Protein AF-A0A3M7TJR4-F1 (afdb_monomer_lite)

Radius of gyration: 17.62 Å; chains: 1; bounding box: 38×42×42 Å

Secondary structure (DSSP, 8-state):
-------HHHHHHHHHHHH-GGGHHHHHHHHTSSS--HHHHHHHHHHHH---HHHHHHHHHH----HHHHHHHHHHHHHTT--HHHHHHHHT--HHHHHHHHHHS--

Structure (mmCIF, N/CA/C/O backbone):
data_AF-A0A3M7TJR4-F1
#
_entry.id   AF-A0A3M7TJR4-F1
#
loop_
_atom_site.group_PDB
_atom_site.id
_atom_site.type_symbol
_atom_site.label_atom_id
_atom_site.label_alt_id
_atom_site.label_comp_id
_atom_site.label_asym_id
_atom_site.label_entity_id
_atom_site.label_seq_id
_atom_site.pdbx_PDB_ins_code
_atom_site.Cartn_x
_atom_site.Cartn_y
_atom_site.Cartn_z
_atom_site.occupancy
_atom_site.B_iso_or_equiv
_atom_site.auth_seq_id
_atom_site.auth_comp_id
_atom_site.auth_asym_id
_atom_site.auth_atom_id
_atom_site.pdbx_PDB_model_num
ATOM 1 N N . MET A 1 1 ? -6.042 -31.745 2.253 1.00 33.97 1 MET A N 1
ATOM 2 C CA . MET A 1 1 ? -5.494 -30.611 3.030 1.00 33.97 1 MET A CA 1
ATOM 3 C C . MET A 1 1 ? -6.563 -29.537 3.090 1.00 33.97 1 MET A C 1
ATOM 5 O O . MET A 1 1 ? -6.952 -29.041 2.042 1.00 33.97 1 MET A O 1
ATOM 9 N N . ILE A 1 2 ? -7.107 -29.248 4.271 1.00 39.44 2 ILE A N 1
ATOM 10 C CA . ILE A 1 2 ? -8.132 -28.211 4.428 1.00 39.44 2 ILE A CA 1
ATOM 11 C C . ILE A 1 2 ? -7.405 -26.869 4.299 1.00 39.44 2 ILE A C 1
ATOM 13 O O . ILE A 1 2 ? -6.633 -26.501 5.180 1.00 39.44 2 ILE A O 1
ATOM 17 N N . GLN A 1 3 ? -7.574 -26.170 3.173 1.00 40.41 3 GLN A N 1
ATOM 18 C CA . GLN A 1 3 ? -7.183 -24.765 3.094 1.00 40.41 3 GLN A CA 1
ATOM 19 C C . GLN A 1 3 ? -8.120 -24.005 4.028 1.00 40.41 3 GLN A C 1
ATOM 21 O O . GLN A 1 3 ? -9.272 -23.755 3.688 1.00 40.41 3 GLN A O 1
ATOM 26 N N . SER A 1 4 ? -7.641 -23.680 5.225 1.00 51.94 4 SER A N 1
ATOM 27 C CA . SER A 1 4 ? -8.309 -22.733 6.108 1.00 51.94 4 SER A CA 1
ATOM 28 C C . SER A 1 4 ? -8.299 -21.377 5.412 1.00 51.94 4 SER A C 1
ATOM 30 O O . SER A 1 4 ? -7.327 -20.628 5.496 1.00 51.94 4 SER A O 1
ATOM 32 N N . THR A 1 5 ? -9.349 -21.081 4.652 1.00 65.81 5 THR A N 1
ATOM 33 C CA . THR A 1 5 ? -9.531 -19.789 4.000 1.00 65.81 5 THR A CA 1
ATOM 34 C C . THR A 1 5 ? -9.688 -18.751 5.101 1.00 65.81 5 THR A C 1
ATOM 36 O O . THR A 1 5 ? -10.737 -18.640 5.733 1.00 65.81 5 THR A O 1
ATOM 39 N N . ILE A 1 6 ? -8.605 -18.026 5.383 1.00 74.25 6 ILE A N 1
ATOM 40 C CA . ILE A 1 6 ? -8.595 -16.953 6.373 1.00 74.25 6 ILE A CA 1
ATOM 41 C C . ILE A 1 6 ? -9.673 -15.944 5.972 1.00 74.25 6 ILE A C 1
ATOM 43 O O . ILE A 1 6 ? -9.582 -15.289 4.932 1.00 74.25 6 ILE A O 1
ATOM 47 N N . ASN A 1 7 ? -10.716 -15.825 6.793 1.00 81.88 7 ASN A N 1
ATOM 48 C CA . ASN A 1 7 ? -11.794 -14.879 6.550 1.00 81.88 7 ASN A CA 1
ATOM 49 C C . ASN A 1 7 ? -11.406 -13.511 7.114 1.00 81.88 7 ASN A C 1
ATOM 51 O O . ASN A 1 7 ? -11.778 -13.140 8.229 1.00 81.88 7 ASN A O 1
ATOM 55 N N . TYR A 1 8 ? -10.642 -12.761 6.321 1.00 82.19 8 TYR A N 1
ATOM 56 C CA . TYR A 1 8 ? -10.167 -11.431 6.692 1.00 82.19 8 TYR A CA 1
ATOM 57 C C . TYR A 1 8 ? -11.302 -10.474 7.070 1.00 82.19 8 TYR A C 1
ATOM 59 O O . TYR A 1 8 ? -11.122 -9.680 7.987 1.00 82.19 8 TYR A O 1
ATOM 67 N N . LYS A 1 9 ? -12.484 -10.573 6.440 1.00 85.31 9 LYS A N 1
ATOM 68 C CA . LYS A 1 9 ? -13.634 -9.730 6.810 1.00 85.31 9 LYS A CA 1
ATOM 69 C C . LYS A 1 9 ? -14.028 -9.945 8.263 1.00 85.31 9 LYS A C 1
ATOM 71 O O . LYS A 1 9 ? -14.192 -8.979 8.996 1.00 85.31 9 LYS A O 1
ATOM 76 N N . ARG A 1 10 ? -14.144 -11.208 8.676 1.00 84.88 10 ARG A N 1
ATOM 77 C CA . ARG A 1 10 ? -14.545 -11.563 10.039 1.00 84.88 10 ARG A CA 1
ATOM 78 C C . ARG A 1 10 ? -13.504 -11.112 11.058 1.00 84.88 10 ARG A C 1
ATOM 80 O O . ARG A 1 10 ? -13.855 -10.438 12.012 1.00 84.88 10 ARG A O 1
ATOM 87 N N . ILE A 1 11 ? -12.226 -11.374 10.782 1.00 87.38 11 ILE A N 1
ATOM 88 C CA . ILE A 1 11 ? -11.117 -10.959 11.654 1.00 87.38 11 ILE A CA 1
ATOM 89 C C . ILE A 1 11 ? -11.123 -9.441 11.869 1.00 87.38 11 ILE A C 1
ATOM 91 O O . ILE A 1 11 ? -11.053 -8.976 13.002 1.00 87.38 11 ILE A O 1
ATOM 95 N N . TYR A 1 12 ? -11.216 -8.657 10.793 1.00 87.50 12 TYR A N 1
ATOM 96 C CA . TYR A 1 12 ? -11.196 -7.201 10.907 1.00 87.50 12 TYR A CA 1
ATOM 97 C C . TYR A 1 12 ? -12.475 -6.631 11.526 1.00 87.50 12 TYR A C 1
ATOM 99 O O . TYR A 1 12 ? -12.369 -5.680 12.295 1.00 87.50 12 TYR A O 1
ATOM 107 N N . SER A 1 13 ? -13.651 -7.203 11.248 1.00 86.56 13 SER A N 1
ATOM 108 C CA . SER A 1 13 ? -14.890 -6.814 11.933 1.00 86.56 13 SER A CA 1
ATOM 109 C C . SER A 1 13 ? -14.806 -7.069 13.437 1.00 86.56 13 SER A C 1
ATOM 111 O O . SER A 1 13 ? -15.093 -6.157 14.204 1.00 86.56 13 SER A O 1
ATOM 113 N N . ASP A 1 14 ? -14.327 -8.243 13.861 1.00 87.38 14 ASP A N 1
ATOM 114 C CA . ASP A 1 14 ? -14.179 -8.573 15.285 1.00 87.38 14 ASP A CA 1
ATOM 115 C C . ASP A 1 14 ? -13.190 -7.616 15.976 1.00 87.38 14 ASP A C 1
ATOM 117 O O . ASP A 1 14 ? -13.442 -7.127 17.074 1.00 87.38 14 ASP A O 1
ATOM 121 N N . ILE A 1 15 ? -12.072 -7.283 15.317 1.00 87.69 15 ILE A N 1
ATOM 122 C CA . ILE A 1 15 ? -11.095 -6.310 15.836 1.00 87.69 15 ILE A CA 1
ATOM 123 C C . ILE A 1 15 ? -11.715 -4.914 15.979 1.00 87.69 15 ILE A C 1
ATOM 125 O O . ILE A 1 15 ? -11.465 -4.234 16.977 1.00 87.69 15 ILE A O 1
ATOM 129 N N . LEU A 1 16 ? -12.490 -4.473 14.987 1.00 88.31 16 LEU A N 1
ATOM 130 C CA . LEU A 1 16 ? -13.169 -3.179 15.022 1.00 88.31 16 LEU A CA 1
ATOM 131 C C . LEU A 1 16 ? -14.205 -3.137 16.144 1.00 88.31 16 LEU A C 1
ATOM 133 O O . LEU A 1 16 ? -14.237 -2.162 16.880 1.00 88.31 16 LEU A O 1
ATOM 137 N N . ASP A 1 17 ? -14.987 -4.198 16.322 1.00 87.06 17 ASP A N 1
ATOM 138 C CA . ASP A 1 17 ? -16.026 -4.251 17.352 1.00 87.06 17 ASP A CA 1
ATOM 139 C C . ASP A 1 17 ? -15.449 -4.314 18.771 1.00 87.06 17 ASP A C 1
ATOM 141 O O . ASP A 1 17 ? -16.001 -3.703 19.684 1.00 87.06 17 ASP A O 1
ATOM 145 N N . LEU A 1 18 ? -14.319 -5.002 18.961 1.00 86.56 18 LEU A N 1
ATOM 146 C CA . LEU A 1 18 ? -13.717 -5.190 20.283 1.00 86.56 18 LEU A CA 1
ATOM 147 C C . LEU A 1 18 ? -12.768 -4.064 20.705 1.00 86.56 18 LEU A C 1
ATOM 149 O O . LEU A 1 18 ? -12.646 -3.797 21.899 1.00 86.56 18 LEU A O 1
ATOM 153 N N . LYS A 1 19 ? -12.033 -3.454 19.766 1.00 83.69 19 LYS A N 1
ATOM 154 C CA . LYS A 1 19 ? -10.935 -2.527 20.099 1.00 83.69 19 LYS A CA 1
ATOM 155 C C . LYS A 1 19 ? -11.061 -1.131 19.508 1.00 83.69 19 LYS A C 1
ATOM 157 O O . LYS A 1 19 ? -10.520 -0.208 20.107 1.00 83.69 19 LYS A O 1
ATOM 162 N N . TYR A 1 20 ? -11.701 -0.980 18.348 1.00 84.75 20 TYR A N 1
ATOM 163 C CA . TYR A 1 20 ? -11.723 0.289 17.609 1.00 84.75 20 TYR A CA 1
ATOM 164 C C . TYR A 1 20 ? -13.098 0.584 16.985 1.00 84.75 20 TYR A C 1
ATOM 166 O O . TYR A 1 20 ? -13.187 0.774 15.760 1.00 84.75 20 TYR A O 1
ATOM 174 N N . PRO A 1 21 ? -14.185 0.607 17.781 1.00 84.38 21 PRO A N 1
ATOM 175 C CA . PRO A 1 21 ? -15.537 0.801 17.260 1.00 84.38 21 PRO A CA 1
ATOM 176 C C . PRO A 1 21 ? -15.685 2.148 16.538 1.00 84.38 21 PRO A C 1
ATOM 178 O O . PRO A 1 21 ? -16.430 2.254 15.563 1.00 84.38 21 PRO A O 1
ATOM 181 N N . GLU A 1 22 ? -14.905 3.158 16.928 1.00 83.81 22 GLU A N 1
ATOM 182 C CA . GLU A 1 22 ? -14.864 4.476 16.295 1.00 83.81 22 GLU A CA 1
ATOM 183 C C . GLU A 1 22 ? -14.339 4.445 14.849 1.00 83.81 22 GLU A C 1
ATOM 185 O O . GLU A 1 22 ? -14.697 5.290 14.029 1.00 83.81 22 GLU A O 1
ATOM 190 N N . LYS A 1 23 ? -13.528 3.442 14.489 1.00 81.56 23 LYS A N 1
ATOM 191 C CA . LYS A 1 23 ? -12.955 3.288 13.138 1.00 81.56 23 LYS A CA 1
ATOM 192 C C . LYS A 1 23 ? -13.807 2.414 12.225 1.00 81.56 23 LYS A C 1
ATOM 194 O O . LYS A 1 23 ? -13.497 2.285 11.034 1.00 81.56 23 LYS A O 1
ATOM 199 N N . LYS A 1 24 ? -14.884 1.831 12.760 1.00 82.56 24 LYS A N 1
ATOM 200 C CA . LYS A 1 24 ? -15.752 0.886 12.053 1.00 82.56 24 LYS A CA 1
ATOM 201 C C . LYS A 1 24 ? -16.346 1.506 10.794 1.00 82.56 24 LYS A C 1
ATOM 203 O O . LYS A 1 24 ? -16.184 0.945 9.714 1.00 82.56 24 LYS A O 1
ATOM 208 N N . GLN A 1 25 ? -16.900 2.714 10.903 1.00 82.06 25 GLN A N 1
ATOM 209 C CA . GLN A 1 25 ? -17.498 3.433 9.771 1.00 82.06 25 GLN A CA 1
ATOM 210 C C . GLN A 1 25 ? -16.500 3.657 8.622 1.00 82.06 25 GLN A C 1
ATOM 212 O O . GLN A 1 25 ? -16.828 3.452 7.455 1.00 82.06 25 GLN A O 1
ATOM 217 N N . VAL A 1 26 ? -15.251 4.004 8.946 1.00 81.81 26 VAL A N 1
ATOM 218 C CA . VAL A 1 26 ? -14.202 4.291 7.951 1.00 81.81 26 VAL A CA 1
ATOM 219 C C . VAL A 1 26 ? -13.693 3.013 7.269 1.00 81.81 26 VAL A C 1
ATOM 221 O O . VAL A 1 26 ? -13.266 3.044 6.112 1.00 81.81 26 VAL A O 1
ATOM 224 N N . CYS A 1 27 ? -13.730 1.879 7.971 1.00 85.00 27 CYS A N 1
ATOM 225 C CA . CYS A 1 27 ? -13.291 0.578 7.462 1.00 85.00 27 CYS A CA 1
ATOM 226 C C . CYS A 1 27 ? -14.417 -0.206 6.764 1.00 85.00 27 CYS A C 1
ATOM 228 O O . CYS A 1 27 ? -14.133 -1.076 5.937 1.00 85.00 27 CYS A O 1
ATOM 230 N N . GLN A 1 28 ? -15.682 0.139 7.031 1.00 84.38 28 GLN A N 1
ATOM 231 C CA . GLN A 1 28 ? -16.876 -0.506 6.475 1.00 84.38 28 GLN A CA 1
ATOM 232 C C . GLN A 1 28 ? -16.878 -0.509 4.940 1.00 84.38 28 GLN A C 1
ATOM 234 O O . GLN A 1 28 ? -17.245 -1.503 4.320 1.00 84.38 28 GLN A O 1
ATOM 239 N N . ILE A 1 29 ? -16.401 0.580 4.325 1.00 84.75 29 ILE A N 1
ATOM 240 C CA . ILE A 1 29 ? -16.317 0.734 2.864 1.00 84.75 29 ILE A CA 1
ATOM 241 C C . ILE A 1 29 ? -15.444 -0.367 2.244 1.00 84.75 29 ILE A C 1
ATOM 243 O O . ILE A 1 29 ? -15.758 -0.891 1.177 1.00 84.75 29 ILE A O 1
ATOM 247 N N . ILE A 1 30 ? -14.353 -0.739 2.920 1.00 84.50 30 ILE A N 1
ATOM 248 C CA . ILE A 1 30 ? -13.430 -1.773 2.445 1.00 84.50 30 ILE A CA 1
ATOM 249 C C . ILE A 1 30 ? -13.984 -3.164 2.780 1.00 84.50 30 ILE A C 1
ATOM 251 O O . ILE A 1 30 ? -13.953 -4.055 1.935 1.00 84.50 30 ILE A O 1
ATOM 255 N N . LEU A 1 31 ? -14.557 -3.341 3.975 1.00 85.25 31 LEU A N 1
ATOM 256 C CA . LEU A 1 31 ? -15.144 -4.611 4.424 1.00 85.25 31 LEU A CA 1
ATOM 257 C C . LEU A 1 31 ? -16.365 -5.053 3.606 1.00 85.25 31 LEU A C 1
ATOM 259 O O . LEU A 1 31 ? -16.591 -6.255 3.457 1.00 85.25 31 LEU A O 1
ATOM 263 N N . ASN A 1 32 ? -17.112 -4.106 3.037 1.00 85.69 32 ASN A N 1
ATOM 264 C CA . ASN A 1 32 ? -18.278 -4.386 2.198 1.00 85.69 32 ASN A CA 1
ATOM 265 C C . ASN A 1 32 ? -17.923 -4.855 0.777 1.00 85.69 32 ASN A C 1
ATOM 267 O O . ASN A 1 32 ? -18.807 -5.336 0.070 1.00 85.69 32 ASN A O 1
ATOM 271 N N . LYS A 1 33 ? -16.657 -4.768 0.342 1.00 82.94 33 LYS A N 1
ATOM 272 C CA . LYS A 1 33 ? -16.241 -5.290 -0.972 1.00 82.94 33 LYS A CA 1
ATOM 273 C C . LYS A 1 33 ? -16.474 -6.791 -1.048 1.00 82.94 33 LYS A C 1
ATOM 275 O O . LYS A 1 33 ? -16.211 -7.498 -0.081 1.00 82.94 33 LYS A O 1
ATOM 280 N N . GLU A 1 34 ? -16.918 -7.306 -2.191 1.00 78.25 34 GLU A N 1
ATOM 281 C CA . GLU A 1 34 ? -17.244 -8.730 -2.361 1.00 78.25 34 GLU A CA 1
ATOM 282 C C . GLU A 1 34 ? -16.056 -9.641 -1.998 1.00 78.25 34 GLU A C 1
ATOM 284 O O . GLU A 1 34 ? -16.193 -10.560 -1.184 1.00 78.25 34 GLU A O 1
ATOM 289 N N . LYS A 1 35 ? -14.860 -9.288 -2.484 1.00 76.62 35 LYS A N 1
ATOM 290 C CA . LYS A 1 35 ? -13.578 -9.912 -2.137 1.00 76.62 35 LYS A CA 1
ATOM 291 C C . LYS A 1 35 ? -12.610 -8.858 -1.611 1.00 76.62 35 LYS A C 1
ATOM 293 O O . LYS A 1 35 ? -12.493 -7.783 -2.190 1.00 76.62 35 LYS A O 1
ATOM 298 N N . LEU A 1 36 ? -11.898 -9.194 -0.537 1.00 80.38 36 LEU A N 1
ATOM 299 C CA . LEU A 1 36 ? -10.786 -8.387 -0.042 1.00 80.38 36 LEU A CA 1
ATOM 300 C C . LEU A 1 36 ? -9.515 -8.792 -0.785 1.00 80.38 36 LEU A C 1
ATOM 302 O O . LEU A 1 36 ? -9.083 -9.942 -0.701 1.00 80.38 36 LEU A O 1
ATOM 306 N N . LEU A 1 37 ? -8.920 -7.851 -1.511 1.00 78.25 37 LEU A N 1
ATOM 307 C CA . LEU A 1 37 ? -7.614 -8.037 -2.128 1.00 78.25 37 LEU A CA 1
ATOM 308 C C . LEU A 1 37 ? -6.503 -7.777 -1.105 1.00 78.25 37 LEU A C 1
ATOM 310 O O . LEU A 1 37 ? -6.711 -7.149 -0.068 1.00 78.25 37 LEU A O 1
ATOM 314 N N . ALA A 1 38 ? -5.279 -8.196 -1.425 1.00 73.44 38 ALA A N 1
ATOM 315 C CA . ALA A 1 38 ? -4.117 -7.922 -0.577 1.00 73.44 38 ALA A CA 1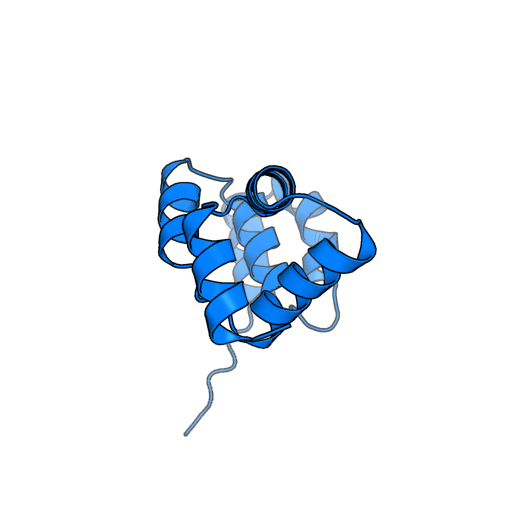
ATOM 316 C C . ALA A 1 38 ? -3.949 -6.417 -0.279 1.00 73.44 38 ALA A C 1
ATOM 318 O O . ALA A 1 38 ? -3.602 -6.044 0.838 1.00 73.44 38 ALA A O 1
ATOM 319 N N . MET A 1 39 ? -4.256 -5.547 -1.250 1.00 72.06 39 MET A N 1
ATOM 320 C CA . MET A 1 39 ? -4.242 -4.093 -1.051 1.00 72.06 39 MET A CA 1
ATOM 321 C C . MET A 1 39 ? -5.309 -3.625 -0.054 1.00 72.06 39 MET A C 1
ATOM 323 O O . MET A 1 39 ? -5.008 -2.794 0.798 1.00 72.06 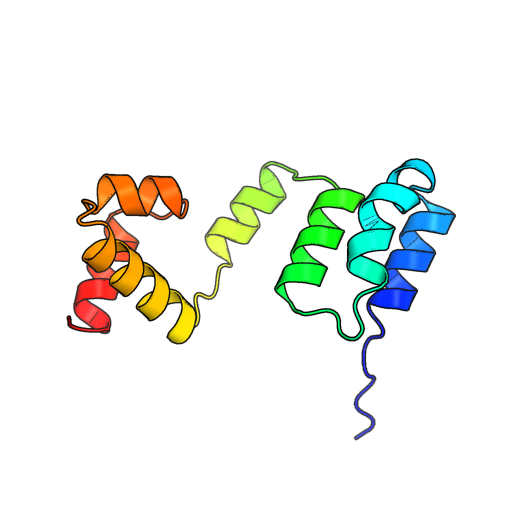39 MET A O 1
ATOM 327 N N . ASP A 1 40 ? -6.512 -4.205 -0.098 1.00 80.25 40 ASP A N 1
ATOM 328 C CA . ASP A 1 40 ? -7.596 -3.893 0.841 1.00 80.25 40 ASP A CA 1
ATOM 329 C C . ASP A 1 40 ? -7.230 -4.292 2.275 1.00 80.25 40 ASP A C 1
ATOM 331 O O . ASP A 1 40 ? -7.490 -3.547 3.216 1.00 80.25 40 ASP A O 1
ATOM 335 N N . ILE A 1 41 ? -6.571 -5.443 2.441 1.00 80.69 41 ILE A N 1
ATOM 336 C CA . ILE A 1 41 ? -6.074 -5.935 3.735 1.00 80.69 41 ILE A CA 1
ATOM 337 C C . ILE A 1 41 ? -5.004 -4.993 4.295 1.00 80.69 41 ILE A C 1
ATOM 339 O O . ILE A 1 41 ? -5.056 -4.619 5.466 1.00 80.69 41 ILE A O 1
ATOM 343 N N . ILE A 1 42 ? -4.043 -4.579 3.463 1.00 79.69 42 ILE A N 1
ATOM 344 C CA . ILE A 1 42 ? -2.990 -3.634 3.863 1.00 79.69 42 ILE A CA 1
ATOM 345 C C . ILE A 1 42 ? -3.605 -2.298 4.284 1.00 79.69 42 ILE A C 1
ATOM 347 O O . ILE A 1 42 ? -3.196 -1.715 5.291 1.00 79.69 42 ILE A O 1
ATOM 351 N N . GLU A 1 43 ? -4.597 -1.818 3.536 1.00 82.44 43 GLU A N 1
ATOM 352 C CA . GLU A 1 43 ? -5.262 -0.561 3.844 1.00 82.44 43 GLU A CA 1
ATOM 353 C C . GLU A 1 43 ? -6.109 -0.644 5.119 1.00 82.44 43 GLU A C 1
ATOM 355 O O . GLU A 1 43 ? -6.031 0.266 5.945 1.00 82.44 43 GLU A O 1
ATOM 360 N N . LEU A 1 44 ? -6.831 -1.748 5.342 1.00 85.44 44 LEU A N 1
ATOM 361 C CA . LEU A 1 44 ? -7.541 -2.016 6.598 1.00 85.44 44 LEU A CA 1
ATOM 362 C C . LEU A 1 44 ? -6.585 -2.024 7.789 1.00 85.44 44 LEU A C 1
ATOM 364 O O . LEU A 1 44 ? -6.821 -1.312 8.763 1.00 85.44 44 LEU A O 1
ATOM 368 N N . ASN A 1 45 ? -5.470 -2.752 7.691 1.00 84.00 45 ASN A N 1
ATOM 369 C CA . ASN A 1 45 ? -4.445 -2.777 8.735 1.00 84.00 45 ASN A CA 1
ATOM 370 C C . ASN A 1 45 ? -3.958 -1.364 9.074 1.00 84.00 45 ASN A C 1
ATOM 372 O O . ASN A 1 45 ? -3.902 -0.969 10.236 1.00 84.00 45 ASN A O 1
ATOM 376 N N . LYS A 1 46 ? -3.665 -0.574 8.040 1.00 82.94 46 LYS A N 1
ATOM 377 C CA . LYS A 1 46 ? -3.198 0.801 8.186 1.00 82.94 46 LYS A CA 1
ATOM 378 C C . LYS A 1 46 ? -4.251 1.727 8.805 1.00 82.94 46 LYS A C 1
ATOM 380 O O . LYS A 1 46 ? -3.890 2.589 9.601 1.00 82.94 46 LYS A O 1
ATOM 385 N N . ARG A 1 47 ? -5.530 1.589 8.446 1.00 83.12 47 ARG A N 1
ATOM 386 C CA . ARG A 1 47 ? -6.615 2.407 9.018 1.00 83.12 47 ARG A CA 1
ATOM 387 C C . ARG A 1 47 ? -6.893 2.037 10.476 1.00 83.12 47 ARG A C 1
ATOM 389 O O . ARG A 1 47 ? -7.074 2.928 11.300 1.00 83.12 47 ARG A O 1
ATOM 396 N N . ILE A 1 48 ? -6.877 0.746 10.804 1.00 84.06 48 ILE A N 1
ATOM 397 C CA . ILE A 1 48 ? -7.212 0.234 12.140 1.00 84.06 48 ILE A CA 1
ATOM 398 C C . ILE A 1 48 ? -6.079 0.497 13.132 1.00 84.06 48 ILE A C 1
ATOM 400 O O . ILE A 1 48 ? -6.307 1.106 14.176 1.00 84.06 48 ILE A O 1
ATOM 404 N N . PHE A 1 49 ? -4.852 0.105 12.794 1.00 82.44 49 PHE A N 1
ATOM 405 C CA . PHE A 1 49 ? -3.709 0.170 13.710 1.00 82.44 49 PHE A CA 1
ATOM 406 C C . PHE A 1 49 ? -2.862 1.436 13.544 1.00 82.44 49 PHE A C 1
ATOM 408 O O . PHE A 1 49 ? -1.971 1.695 14.348 1.00 82.44 49 PHE A O 1
ATOM 415 N N . GLY A 1 50 ? -3.154 2.251 12.527 1.00 73.19 50 GLY A N 1
ATOM 416 C CA . GLY A 1 50 ? -2.300 3.368 12.146 1.00 73.19 50 GLY A CA 1
ATOM 417 C C . GLY A 1 50 ? -1.030 2.895 11.438 1.00 73.19 50 GLY A C 1
ATOM 418 O O . GLY A 1 50 ? -0.805 1.706 11.208 1.0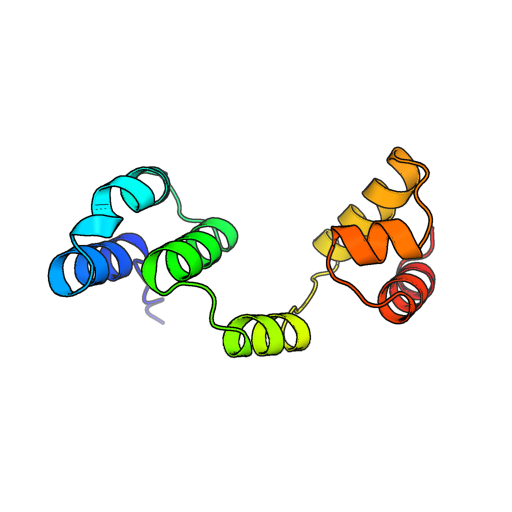0 73.19 50 GLY A O 1
ATOM 419 N N . ILE A 1 51 ? -0.186 3.851 11.059 1.00 62.97 51 ILE A N 1
ATOM 420 C CA . ILE A 1 51 ? 1.158 3.556 10.573 1.00 62.97 51 ILE A CA 1
ATOM 421 C C . ILE A 1 51 ? 2.129 3.906 11.697 1.00 62.97 51 ILE A C 1
ATOM 423 O O . ILE A 1 51 ? 2.348 5.088 11.944 1.00 62.97 51 ILE A O 1
ATOM 427 N N . SER A 1 52 ? 2.729 2.919 12.360 1.00 57.56 52 SER A N 1
ATOM 428 C CA . SER A 1 52 ? 3.949 3.189 13.124 1.00 57.56 52 SER A CA 1
ATOM 429 C C . SER A 1 52 ? 5.103 3.414 12.141 1.00 57.56 52 SER A C 1
ATOM 431 O O . SER A 1 52 ? 5.163 2.770 11.087 1.00 57.56 52 SER A O 1
ATOM 433 N N . ASP A 1 53 ? 6.022 4.333 12.443 1.00 53.41 53 ASP A N 1
ATOM 434 C CA . ASP A 1 53 ? 7.229 4.528 11.624 1.00 53.41 53 ASP A CA 1
ATOM 435 C C . ASP A 1 53 ? 8.028 3.222 11.478 1.00 53.41 53 ASP A C 1
ATOM 437 O O . ASP A 1 53 ? 8.574 2.936 10.407 1.00 53.41 53 ASP A O 1
ATOM 441 N N . ASP A 1 54 ? 7.966 2.353 12.489 1.00 50.94 54 ASP A N 1
ATOM 442 C CA . ASP A 1 54 ? 8.489 0.990 12.437 1.00 50.94 54 ASP A CA 1
ATOM 443 C C . ASP A 1 54 ? 7.771 0.116 11.406 1.00 50.94 54 ASP A C 1
ATOM 445 O O . ASP A 1 54 ? 8.425 -0.564 10.623 1.00 50.94 54 ASP A O 1
ATOM 449 N N . ALA A 1 55 ? 6.440 0.173 11.297 1.00 53.81 55 ALA A N 1
ATOM 450 C CA . ALA A 1 55 ? 5.715 -0.551 10.253 1.00 53.81 55 ALA A CA 1
ATOM 451 C C . ALA A 1 55 ? 5.998 0.006 8.845 1.00 53.81 55 ALA A C 1
ATOM 453 O O . ALA A 1 55 ? 5.963 -0.761 7.877 1.00 53.81 55 ALA A O 1
ATOM 454 N N . GLN A 1 56 ? 6.312 1.305 8.695 1.00 53.34 56 GLN A N 1
ATOM 455 C CA . GLN A 1 56 ? 6.825 1.830 7.420 1.00 53.34 56 GLN A CA 1
ATOM 456 C C . GLN A 1 56 ? 8.222 1.311 7.116 1.00 53.34 56 GLN A C 1
ATOM 458 O O . GLN A 1 56 ? 8.479 0.951 5.967 1.00 53.34 56 GLN A O 1
ATOM 463 N N . SER A 1 57 ? 9.127 1.305 8.096 1.00 51.38 57 SER A N 1
ATOM 464 C CA . SER A 1 57 ? 10.504 0.845 7.908 1.00 51.38 57 SER A CA 1
ATOM 465 C C . SER A 1 57 ? 10.532 -0.653 7.575 1.00 51.38 57 SER A C 1
ATOM 467 O O . SER A 1 57 ? 11.204 -1.066 6.624 1.00 51.38 57 SER A O 1
ATOM 469 N N . PHE A 1 58 ? 9.690 -1.438 8.252 1.00 48.88 58 PHE A N 1
ATOM 470 C CA . PHE A 1 58 ? 9.515 -2.867 8.028 1.00 48.88 58 PHE A CA 1
ATOM 471 C C . PHE A 1 58 ? 8.882 -3.149 6.660 1.00 48.88 58 PHE A C 1
ATOM 473 O O . PHE A 1 58 ? 9.434 -3.920 5.879 1.00 48.88 58 PHE A O 1
ATOM 480 N N . ASN A 1 59 ? 7.803 -2.450 6.277 1.00 53.12 59 ASN A N 1
ATOM 481 C CA . ASN A 1 59 ? 7.244 -2.587 4.925 1.00 53.12 59 ASN A CA 1
ATOM 482 C C . ASN A 1 59 ? 8.232 -2.150 3.836 1.00 53.12 59 ASN A C 1
ATOM 484 O O . ASN A 1 59 ? 8.310 -2.796 2.798 1.00 53.12 59 ASN A O 1
ATOM 488 N N . ARG A 1 60 ? 9.021 -1.084 4.039 1.00 56.19 60 ARG A N 1
ATOM 489 C CA . ARG A 1 60 ? 10.047 -0.661 3.065 1.00 56.19 60 ARG A CA 1
ATOM 490 C C . ARG A 1 60 ? 11.106 -1.745 2.844 1.00 56.19 60 ARG A C 1
ATOM 492 O O . ARG A 1 60 ? 11.525 -1.923 1.703 1.00 56.19 60 ARG A O 1
ATOM 499 N N . ARG A 1 61 ? 11.504 -2.475 3.895 1.00 50.53 61 ARG A N 1
ATOM 500 C CA . ARG A 1 61 ? 12.435 -3.617 3.806 1.00 50.53 61 ARG A CA 1
ATOM 501 C C . ARG A 1 61 ? 11.798 -4.877 3.209 1.00 50.53 61 ARG A C 1
ATOM 503 O O . ARG A 1 61 ? 12.486 -5.609 2.509 1.00 50.53 61 ARG A O 1
ATOM 510 N N . HIS A 1 62 ? 10.504 -5.106 3.441 1.00 52.78 62 HIS A N 1
ATOM 511 C CA . HIS A 1 62 ? 9.795 -6.338 3.065 1.00 52.78 62 HIS A CA 1
ATOM 512 C C . HIS A 1 62 ? 8.850 -6.195 1.863 1.00 52.78 62 HIS A C 1
ATOM 514 O O . HIS A 1 62 ? 8.081 -7.116 1.584 1.00 52.78 62 HIS A O 1
ATOM 520 N N . LYS A 1 63 ? 8.887 -5.085 1.112 1.00 58.09 63 LYS A N 1
ATOM 521 C CA . LYS A 1 63 ? 8.200 -5.014 -0.184 1.00 58.09 63 LYS A CA 1
ATOM 522 C C . LYS A 1 63 ? 8.870 -5.990 -1.153 1.00 58.09 63 LYS A C 1
ATOM 524 O O . LYS A 1 63 ? 9.776 -5.634 -1.906 1.00 58.09 63 LYS A O 1
ATOM 529 N N . ALA A 1 64 ? 8.392 -7.229 -1.147 1.00 59.69 64 ALA A N 1
ATOM 530 C CA . ALA A 1 64 ? 8.601 -8.183 -2.217 1.00 59.69 64 ALA A CA 1
ATOM 531 C C . ALA A 1 64 ? 7.834 -7.666 -3.439 1.00 59.69 64 ALA A C 1
ATOM 533 O O . ALA A 1 64 ? 6.686 -8.029 -3.688 1.00 59.69 64 ALA A O 1
ATOM 534 N N . TYR A 1 65 ? 8.442 -6.729 -4.167 1.00 69.62 65 TYR A N 1
ATOM 535 C CA . TYR A 1 65 ? 7.898 -6.268 -5.433 1.00 69.62 65 TYR A CA 1
ATOM 536 C C . TYR A 1 65 ? 7.893 -7.452 -6.397 1.00 69.62 65 TYR A C 1
ATOM 538 O O . TYR A 1 65 ? 8.945 -7.918 -6.836 1.00 69.62 65 TYR A O 1
ATOM 546 N N . ASN A 1 66 ? 6.700 -7.964 -6.697 1.00 73.75 66 ASN A N 1
ATOM 547 C CA . ASN A 1 66 ? 6.545 -8.968 -7.736 1.00 73.75 66 ASN A CA 1
ATOM 548 C C . ASN A 1 66 ? 6.852 -8.343 -9.109 1.00 73.75 66 ASN A C 1
ATOM 550 O O . ASN A 1 66 ? 6.793 -7.123 -9.288 1.00 73.75 66 ASN A O 1
ATOM 554 N N . GLN A 1 67 ? 7.178 -9.182 -10.090 1.00 78.38 67 GLN A N 1
ATOM 555 C CA . GLN A 1 67 ? 7.541 -8.732 -11.436 1.00 78.38 67 GLN A CA 1
ATOM 556 C C . GLN A 1 67 ? 6.487 -7.800 -12.055 1.00 78.38 67 GLN A C 1
ATOM 558 O O . GLN A 1 67 ? 6.848 -6.780 -12.634 1.00 78.38 67 GLN A O 1
ATOM 563 N N . SER A 1 68 ? 5.196 -8.095 -11.870 1.00 77.38 68 SER A N 1
ATOM 564 C CA . SER A 1 68 ? 4.105 -7.249 -12.374 1.00 77.38 68 SER A CA 1
ATOM 565 C C . SER A 1 68 ? 4.136 -5.834 -11.789 1.00 77.38 68 SER A C 1
ATOM 567 O O . SER A 1 68 ? 3.927 -4.867 -12.516 1.00 77.38 68 SER A O 1
ATOM 569 N N . SER A 1 69 ? 4.422 -5.694 -10.491 1.00 81.75 69 SER A N 1
ATOM 570 C CA . SER A 1 69 ? 4.518 -4.388 -9.831 1.00 81.75 69 SER A CA 1
ATOM 571 C C . SER A 1 69 ? 5.727 -3.604 -10.333 1.00 81.75 69 SER A C 1
ATOM 573 O O . SER A 1 69 ? 5.635 -2.397 -10.533 1.00 81.75 69 SER A O 1
ATOM 575 N N . ILE A 1 70 ? 6.854 -4.286 -10.566 1.00 86.12 70 ILE A N 1
ATOM 576 C CA . ILE A 1 70 ? 8.070 -3.657 -11.091 1.00 86.12 70 ILE A CA 1
ATOM 577 C C . ILE A 1 70 ? 7.821 -3.111 -12.501 1.00 86.12 70 ILE A C 1
ATOM 579 O O . ILE A 1 70 ? 8.119 -1.949 -12.764 1.00 86.12 70 ILE A O 1
ATOM 583 N N . LEU A 1 71 ? 7.219 -3.914 -13.381 1.00 85.50 71 LEU A N 1
ATOM 584 C CA . LEU A 1 71 ? 6.897 -3.504 -14.750 1.00 85.50 71 LEU A CA 1
ATOM 585 C C . LEU A 1 71 ? 5.909 -2.332 -14.784 1.00 85.50 71 LEU A C 1
ATOM 587 O O . LEU A 1 71 ? 6.133 -1.380 -15.524 1.00 85.50 71 LEU A O 1
ATOM 591 N N . HIS A 1 72 ? 4.878 -2.346 -13.934 1.00 87.31 72 HIS A N 1
ATOM 592 C CA . HIS A 1 72 ? 3.936 -1.229 -13.822 1.00 87.31 72 HIS A CA 1
ATOM 593 C C . HIS A 1 72 ? 4.629 0.081 -13.413 1.00 87.31 72 HIS A C 1
ATOM 595 O O . HIS A 1 72 ? 4.320 1.145 -13.942 1.00 87.31 72 HIS A O 1
ATOM 601 N N . ILE A 1 73 ? 5.593 0.021 -12.490 1.00 88.50 73 ILE A N 1
ATOM 602 C CA . ILE A 1 73 ? 6.350 1.203 -12.050 1.00 88.50 73 ILE A CA 1
ATOM 603 C C . ILE A 1 73 ? 7.241 1.744 -13.179 1.00 88.50 73 ILE A C 1
ATOM 605 O O . ILE A 1 73 ? 7.325 2.959 -13.364 1.00 88.50 73 ILE A O 1
ATOM 609 N N . LEU A 1 74 ? 7.885 0.863 -13.953 1.00 87.81 74 LEU A N 1
ATOM 610 C CA . LEU A 1 74 ? 8.701 1.263 -15.106 1.00 87.81 74 LEU A CA 1
ATOM 611 C C . LEU A 1 74 ? 7.850 1.845 -16.246 1.00 87.81 74 LEU A C 1
ATOM 613 O O . LEU A 1 74 ? 8.244 2.833 -16.862 1.00 87.81 74 LEU A O 1
ATOM 617 N N . ASP A 1 75 ? 6.671 1.282 -16.499 1.00 89.44 75 ASP A N 1
ATOM 618 C CA . ASP A 1 75 ? 5.723 1.804 -17.487 1.00 89.44 75 ASP A CA 1
ATOM 619 C C . ASP A 1 75 ? 5.168 3.175 -17.067 1.00 89.44 75 ASP A C 1
ATOM 621 O O . ASP A 1 75 ? 5.149 4.114 -17.862 1.00 89.44 75 ASP A O 1
ATOM 625 N N . TYR A 1 76 ? 4.827 3.341 -15.784 1.00 90.38 76 TYR A N 1
ATOM 626 C CA . TYR A 1 76 ? 4.421 4.632 -15.227 1.00 90.38 76 TYR A CA 1
ATOM 627 C C . TYR A 1 76 ? 5.497 5.705 -15.428 1.00 90.38 76 TYR A C 1
ATOM 629 O O . TYR A 1 76 ? 5.175 6.844 -15.770 1.00 90.38 76 TYR A O 1
ATOM 637 N N . GLN A 1 77 ? 6.773 5.344 -15.255 1.00 89.12 77 GLN A N 1
ATOM 638 C CA . GLN A 1 77 ? 7.885 6.249 -15.527 1.00 89.12 77 GLN A CA 1
ATOM 639 C C . GLN A 1 77 ? 7.898 6.713 -16.988 1.00 89.12 77 GLN A C 1
ATOM 641 O O . GLN A 1 77 ? 8.017 7.912 -17.234 1.00 89.12 77 GLN A O 1
ATOM 646 N N . LYS A 1 78 ? 7.776 5.779 -17.942 1.00 87.81 78 LYS A N 1
ATOM 647 C CA . LYS A 1 78 ? 7.791 6.096 -19.378 1.00 87.81 78 LYS A CA 1
ATOM 648 C C . LYS A 1 78 ? 6.594 6.957 -19.778 1.00 87.81 78 LYS A C 1
ATOM 650 O O . LYS A 1 78 ? 6.781 7.985 -20.420 1.00 87.81 78 LYS A O 1
ATOM 655 N N . LYS A 1 79 ? 5.389 6.582 -19.342 1.00 91.31 79 LYS A N 1
ATOM 656 C CA . LYS A 1 79 ? 4.138 7.288 -19.666 1.00 91.31 79 LYS A CA 1
ATOM 657 C C . LYS A 1 79 ? 4.108 8.730 -19.173 1.00 91.31 79 LYS A C 1
ATOM 659 O O . LYS A 1 79 ? 3.552 9.586 -19.847 1.00 91.31 79 LYS A O 1
ATOM 664 N N . ASN A 1 80 ? 4.706 8.992 -18.014 1.00 90.31 80 ASN A N 1
ATOM 665 C CA . ASN A 1 80 ? 4.715 10.321 -17.406 1.00 90.31 80 ASN A CA 1
ATOM 666 C C . ASN A 1 80 ? 6.028 11.086 -17.645 1.00 90.31 80 ASN A C 1
ATOM 668 O O . ASN A 1 80 ? 6.200 12.162 -17.083 1.00 90.31 80 ASN A O 1
ATOM 672 N N . MET A 1 81 ? 6.957 10.537 -18.441 1.00 89.94 81 MET A N 1
ATOM 673 C CA . MET A 1 81 ? 8.271 11.132 -18.733 1.00 89.94 81 MET A CA 1
ATOM 674 C C . MET A 1 81 ? 9.048 11.563 -17.473 1.00 89.94 81 MET A C 1
ATOM 676 O O . MET A 1 81 ? 9.737 12.580 -17.464 1.00 89.94 81 MET A O 1
ATOM 680 N N . LEU A 1 82 ? 8.938 10.782 -16.394 1.00 88.75 82 LEU A N 1
ATOM 681 C CA . LEU A 1 82 ? 9.527 11.122 -15.097 1.00 88.75 82 LEU A CA 1
ATOM 682 C C . LEU A 1 82 ? 10.981 10.660 -14.992 1.00 88.75 82 LEU A C 1
ATOM 684 O O . LEU A 1 82 ? 11.369 9.591 -15.481 1.00 88.75 82 LEU A O 1
ATOM 688 N N . ASN A 1 83 ? 11.793 11.422 -14.265 1.00 89.44 83 ASN A N 1
ATOM 689 C CA . ASN A 1 83 ? 13.154 11.001 -13.955 1.00 89.44 83 ASN A CA 1
ATOM 690 C C . ASN A 1 83 ? 13.190 10.000 -12.782 1.00 89.44 83 ASN A C 1
ATOM 692 O O . ASN A 1 83 ? 12.238 9.841 -12.015 1.00 89.44 83 ASN A O 1
ATOM 696 N N . ASP A 1 84 ? 14.321 9.308 -12.619 1.00 86.62 84 ASP A N 1
ATOM 697 C CA . ASP A 1 84 ? 14.477 8.276 -11.582 1.00 86.62 84 ASP A CA 1
ATOM 698 C C . ASP A 1 84 ? 14.261 8.819 -10.163 1.00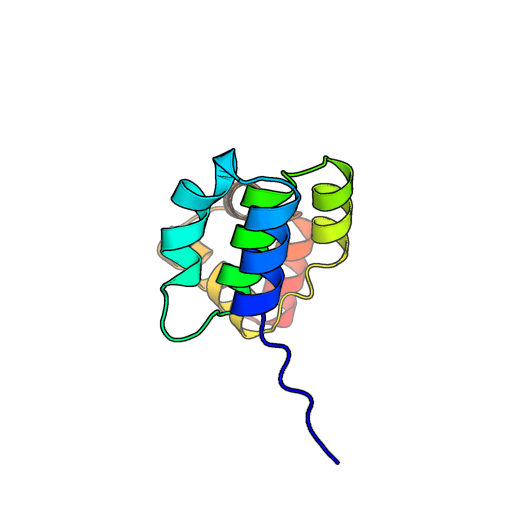 86.62 84 ASP A C 1
ATOM 700 O O . ASP A 1 84 ? 13.823 8.082 -9.282 1.00 86.62 84 ASP A O 1
ATOM 704 N N . SER A 1 85 ? 14.561 10.097 -9.924 1.00 88.50 85 SER A N 1
ATOM 705 C CA . SER A 1 85 ? 14.387 10.733 -8.616 1.00 88.50 85 SER A CA 1
ATOM 706 C C . SER A 1 85 ? 12.910 10.986 -8.304 1.00 88.50 85 SER A C 1
ATOM 708 O O . SER A 1 85 ? 12.470 10.745 -7.181 1.00 88.50 85 SER A O 1
ATOM 710 N N . GLU A 1 86 ? 12.136 11.427 -9.292 1.00 88.44 86 GLU A N 1
ATOM 711 C CA . GLU A 1 86 ? 10.699 11.688 -9.170 1.00 88.44 86 GLU A CA 1
ATOM 712 C C . GLU A 1 86 ? 9.911 10.399 -8.963 1.00 88.44 86 GLU A C 1
ATOM 714 O O . GLU A 1 86 ? 9.116 10.300 -8.027 1.00 88.44 86 GLU A O 1
ATOM 719 N N . VAL A 1 87 ? 10.196 9.373 -9.767 1.00 89.25 87 VAL A N 1
ATOM 720 C CA . VAL A 1 87 ? 9.579 8.046 -9.629 1.00 89.25 87 VAL A CA 1
ATOM 721 C C . VAL A 1 87 ? 9.946 7.427 -8.283 1.00 89.25 87 VAL A C 1
ATOM 723 O O . VAL A 1 87 ? 9.083 6.892 -7.585 1.00 89.25 87 VAL A O 1
ATOM 726 N N . ALA A 1 88 ? 11.213 7.548 -7.870 1.00 87.31 88 ALA A N 1
ATOM 727 C CA . ALA A 1 88 ? 11.660 7.070 -6.568 1.00 87.31 88 ALA A CA 1
ATOM 728 C C . ALA A 1 88 ? 10.911 7.762 -5.424 1.00 87.31 88 ALA A C 1
ATOM 730 O O . ALA A 1 88 ? 10.454 7.095 -4.497 1.00 87.31 88 ALA A O 1
ATOM 731 N N . LYS A 1 89 ? 10.730 9.084 -5.503 1.00 86.81 89 LYS A N 1
ATOM 732 C CA . LYS A 1 89 ? 9.980 9.853 -4.506 1.00 86.81 89 LYS A CA 1
ATOM 733 C C . LYS A 1 89 ? 8.507 9.439 -4.467 1.00 86.81 89 LYS A C 1
ATOM 735 O O . LYS A 1 89 ? 7.983 9.201 -3.381 1.00 86.81 89 LYS A O 1
ATOM 740 N N . TYR A 1 90 ? 7.870 9.296 -5.628 1.00 85.19 90 TYR A N 1
ATOM 741 C CA . TYR A 1 90 ? 6.458 8.925 -5.749 1.00 85.19 90 TYR A CA 1
ATOM 742 C C . TYR A 1 90 ? 6.175 7.531 -5.166 1.00 85.19 90 TYR A C 1
ATOM 744 O O . TYR A 1 90 ? 5.296 7.368 -4.320 1.00 85.19 90 TYR A O 1
ATOM 752 N N . PHE A 1 91 ? 6.980 6.529 -5.532 1.00 83.31 91 PHE A N 1
ATOM 753 C CA . PHE A 1 91 ? 6.805 5.148 -5.062 1.00 83.31 91 PHE A CA 1
ATOM 754 C C . PHE A 1 91 ? 7.526 4.834 -3.739 1.00 83.31 91 PHE A C 1
ATOM 756 O O . PHE A 1 91 ? 7.449 3.703 -3.242 1.00 83.31 91 PHE A O 1
ATOM 763 N N . LYS A 1 92 ? 8.200 5.827 -3.139 1.00 83.50 92 LYS A N 1
ATOM 764 C CA . LYS A 1 92 ? 9.036 5.692 -1.931 1.00 83.50 92 LYS A CA 1
ATOM 765 C C . LYS A 1 92 ? 10.093 4.588 -2.080 1.00 83.50 92 LYS A C 1
ATOM 767 O O . LYS A 1 92 ? 10.242 3.721 -1.218 1.00 83.50 9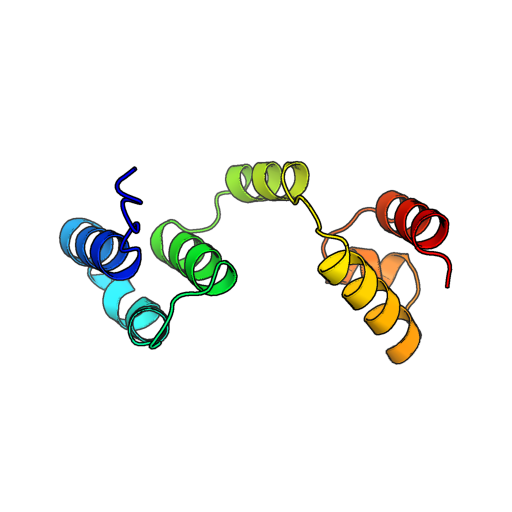2 LYS A O 1
ATOM 772 N N . LEU A 1 93 ? 10.785 4.612 -3.213 1.00 84.06 93 LEU A N 1
ATOM 773 C CA . LEU A 1 93 ? 11.864 3.708 -3.599 1.00 84.06 93 LEU A CA 1
ATOM 774 C C . LEU A 1 93 ? 13.224 4.396 -3.489 1.00 84.06 93 LEU A C 1
ATOM 776 O O . LEU A 1 93 ? 13.318 5.620 -3.452 1.00 84.06 93 LEU A O 1
ATOM 780 N N . SER A 1 94 ? 14.298 3.605 -3.493 1.00 84.88 94 SER A N 1
ATOM 781 C CA . SER A 1 94 ? 15.634 4.150 -3.733 1.00 84.88 94 SER A CA 1
ATOM 782 C C . SER A 1 94 ? 15.886 4.280 -5.239 1.00 84.88 94 SER A C 1
ATOM 784 O O . SER A 1 94 ? 15.463 3.428 -6.025 1.00 84.88 94 SER A O 1
ATOM 786 N N . ARG A 1 95 ? 16.630 5.315 -5.650 1.00 86.81 95 ARG A N 1
ATOM 787 C CA . ARG A 1 95 ? 17.090 5.478 -7.046 1.00 86.81 95 ARG A CA 1
ATOM 788 C C . ARG A 1 95 ? 17.869 4.247 -7.529 1.00 86.81 95 ARG A C 1
ATOM 790 O O . ARG A 1 95 ? 17.739 3.823 -8.673 1.00 86.81 95 ARG A O 1
ATOM 797 N N . SER A 1 96 ? 18.626 3.631 -6.623 1.00 85.69 96 SER A N 1
ATOM 798 C CA . SER A 1 96 ? 19.379 2.393 -6.836 1.00 85.69 96 SER A CA 1
ATOM 799 C C . SER A 1 96 ? 18.466 1.223 -7.213 1.00 85.69 96 SER A C 1
ATOM 801 O O . SER A 1 96 ? 18.792 0.447 -8.108 1.00 85.69 96 SER A O 1
ATOM 803 N N . THR A 1 97 ? 17.301 1.118 -6.566 1.00 87.50 97 THR A N 1
ATOM 804 C CA . THR A 1 97 ? 16.298 0.082 -6.841 1.00 87.50 97 THR A CA 1
ATOM 805 C C . THR A 1 97 ? 15.729 0.226 -8.251 1.00 87.50 97 THR A C 1
ATOM 807 O O . THR A 1 97 ? 15.662 -0.762 -8.975 1.00 87.50 97 THR A O 1
ATOM 810 N N . LEU A 1 98 ? 15.398 1.450 -8.681 1.00 87.81 98 LEU A N 1
ATOM 811 C CA . LEU A 1 98 ? 14.927 1.703 -10.048 1.00 87.81 98 LEU A CA 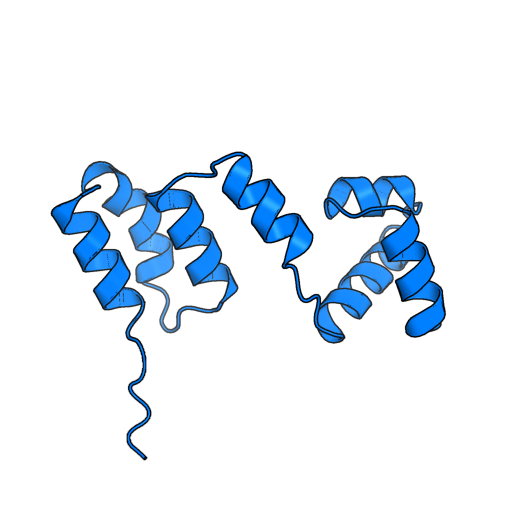1
ATOM 812 C C . LEU A 1 98 ? 15.994 1.373 -11.095 1.00 87.81 98 LEU A C 1
ATOM 814 O O . LEU A 1 98 ? 15.692 0.696 -12.074 1.00 87.81 98 LEU A O 1
ATOM 818 N N . ARG A 1 99 ? 17.253 1.768 -10.864 1.00 88.06 99 ARG A N 1
ATOM 819 C CA . ARG A 1 99 ? 18.379 1.394 -11.738 1.00 88.06 99 ARG A CA 1
ATOM 820 C C . ARG A 1 99 ? 18.536 -0.123 -11.860 1.00 88.06 99 ARG A C 1
ATOM 822 O O . ARG A 1 99 ? 18.705 -0.636 -12.964 1.00 88.06 99 ARG A O 1
ATOM 829 N N . LEU A 1 100 ? 18.448 -0.845 -10.740 1.00 87.62 100 LEU A N 1
ATOM 830 C CA . LEU A 1 100 ? 18.513 -2.307 -10.727 1.00 87.62 100 LEU A CA 1
ATOM 831 C C . LEU A 1 100 ? 17.364 -2.926 -11.535 1.00 87.62 100 LEU A C 1
ATOM 833 O O . LEU A 1 100 ? 17.590 -3.860 -12.300 1.00 87.62 100 LEU A O 1
ATOM 837 N N . TRP A 1 101 ? 16.145 -2.408 -11.378 1.00 89.69 101 TRP A N 1
ATOM 838 C CA . TRP A 1 101 ? 14.965 -2.905 -12.083 1.00 89.69 101 TRP A CA 1
ATOM 839 C C . TRP A 1 101 ? 15.002 -2.625 -13.577 1.00 89.69 101 TRP A C 1
ATOM 841 O O . TRP A 1 101 ? 14.727 -3.538 -14.345 1.00 89.69 101 TRP A O 1
ATOM 851 N N . LYS A 1 102 ? 15.413 -1.427 -13.997 1.00 86.00 102 LYS A N 1
ATOM 852 C CA . LYS A 1 102 ? 15.612 -1.101 -15.416 1.00 86.00 102 LYS A CA 1
ATOM 853 C C . LYS A 1 102 ? 16.601 -2.047 -16.086 1.00 86.00 102 LYS A C 1
ATOM 855 O O . LYS A 1 102 ? 16.339 -2.533 -17.175 1.00 86.00 102 LYS A O 1
ATOM 860 N N . ARG A 1 103 ? 17.704 -2.370 -15.399 1.00 86.56 103 ARG A N 1
ATOM 861 C CA . ARG A 1 103 ? 18.685 -3.349 -15.888 1.00 86.56 103 ARG A CA 1
ATOM 862 C C . ARG A 1 103 ? 18.121 -4.771 -15.942 1.00 86.56 103 ARG A C 1
ATOM 864 O O . ARG A 1 103 ? 18.490 -5.536 -16.820 1.00 86.56 103 ARG A O 1
ATOM 871 N N . LYS A 1 104 ? 17.285 -5.147 -14.971 1.00 85.50 104 LYS A N 1
ATOM 872 C CA . LYS A 1 104 ? 16.746 -6.510 -14.837 1.00 85.50 104 LYS A CA 1
ATOM 873 C C . LYS A 1 104 ? 15.569 -6.793 -15.776 1.00 85.50 104 LYS A C 1
ATOM 875 O O . LYS A 1 104 ? 15.415 -7.927 -16.208 1.00 85.50 104 LYS A O 1
ATOM 880 N N . TYR A 1 105 ? 14.735 -5.795 -16.044 1.00 81.06 105 TYR A N 1
ATOM 881 C CA . TYR A 1 105 ? 13.492 -5.923 -16.812 1.00 81.06 105 TYR A CA 1
ATOM 882 C C . TYR A 1 105 ? 13.533 -5.177 -18.146 1.00 81.06 105 TYR A C 1
ATOM 884 O O . TYR A 1 105 ? 12.477 -4.930 -18.712 1.00 81.06 105 TYR A O 1
ATOM 892 N N . THR A 1 106 ? 14.740 -4.817 -18.590 1.00 58.47 106 THR A N 1
ATOM 893 C CA . THR A 1 106 ? 15.112 -4.225 -19.881 1.00 58.47 106 THR A CA 1
ATOM 894 C C . THR A 1 106 ? 13.946 -3.620 -20.664 1.00 58.47 106 THR A C 1
ATOM 896 O O . THR A 1 106 ? 13.260 -4.313 -21.413 1.00 58.47 106 THR A O 1
ATOM 899 N N . ILE A 1 107 ? 13.773 -2.303 -20.526 1.00 52.03 107 ILE A N 1
ATOM 900 C CA . ILE A 1 107 ? 13.063 -1.460 -21.496 1.00 52.03 107 ILE A CA 1
ATOM 901 C C . ILE A 1 107 ? 13.931 -0.255 -21.835 1.00 52.03 107 ILE A C 1
ATOM 903 O O . ILE A 1 107 ? 14.794 0.099 -21.003 1.00 52.03 107 ILE A O 1
#

Sequence (107 aa):
MIQSTINYKRIYSDILDLKYPEKKQVCQIILNKEKLLAMDIIELNKRIFGISDDAQSFNRRHKAYNQSSILHILDYQKKNMLNDSEVAKYFKLSRSTLRLWKRKYTI

pLDDT: mean 78.03, std 13.58, range [33.97, 91.31]

Foldseek 3Di:
DDPPPPPLLVVLVVCCVPPNVVLCVVLVVLSPDPDRDPVSSVVSCCSRVNDDVVNVVVCLVPPPQDPVNLVVLVVVCVVVVHDLVVSCVVVVHDSVVNVVSCVVVPD

Organism: NCBI:txid2305228